Protein AF-A0A970BJK3-F1 (afdb_monomer)

Radius of gyration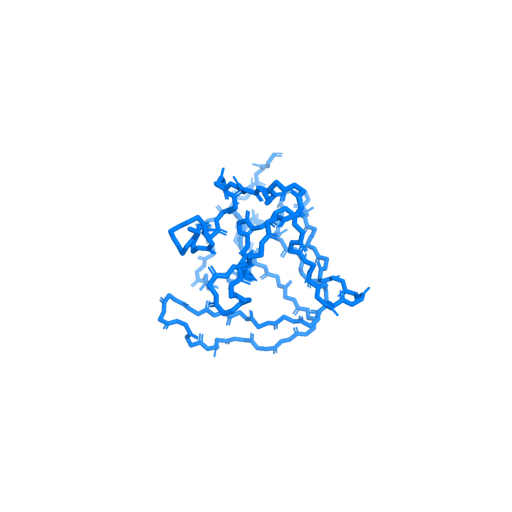: 17.89 Å; Cα contacts (8 Å, |Δi|>4): 162; chains: 1; bounding box: 42×27×41 Å

Sequence (100 aa):
MRTIDKCPTGALKYQLAEGSSIDPSLAGGIGSIHYRIENPNPAKIRAIRNGPLLIEGDVHILDFSGEVIKETSRAVLCRCGKSSNQPFCDGAHARNNWKE

Structure (mmCIF, N/CA/C/O backbone):
data_AF-A0A970BJK3-F1
#
_entry.id   AF-A0A970BJK3-F1
#
loop_
_atom_site.group_PDB
_atom_site.id
_atom_site.type_symbol
_atom_site.label_atom_id
_atom_site.label_alt_id
_atom_site.label_comp_id
_atom_site.label_asym_id
_atom_site.label_entity_id
_atom_site.label_seq_id
_atom_site.pdbx_PDB_ins_code
_atom_site.Cartn_x
_atom_site.Cartn_y
_atom_site.Cartn_z
_atom_site.occupancy
_atom_site.B_iso_or_equiv
_atom_site.auth_seq_id
_atom_site.auth_comp_id
_atom_site.auth_asym_id
_atom_site.auth_atom_id
_atom_site.pdbx_PDB_model_num
ATOM 1 N N . MET A 1 1 ? -27.007 1.483 9.978 1.00 62.03 1 MET A N 1
ATOM 2 C CA . MET A 1 1 ? -25.547 1.369 10.183 1.00 62.03 1 MET A CA 1
ATOM 3 C C . MET A 1 1 ? -24.860 0.375 9.251 1.00 62.03 1 MET A C 1
ATOM 5 O O . MET A 1 1 ? -23.915 0.797 8.609 1.00 62.03 1 MET A O 1
ATOM 9 N N . ARG A 1 2 ? -25.340 -0.871 9.065 1.00 73.00 2 ARG A N 1
ATOM 10 C CA . ARG A 1 2 ? -24.659 -1.905 8.238 1.00 73.00 2 ARG A CA 1
ATOM 11 C C . ARG A 1 2 ? -24.086 -1.445 6.883 1.00 73.00 2 ARG A C 1
ATOM 13 O O . ARG A 1 2 ? -22.988 -1.857 6.536 1.00 73.00 2 ARG A O 1
ATOM 20 N N . THR A 1 3 ? -24.800 -0.622 6.112 1.00 78.25 3 THR A N 1
ATOM 21 C CA . THR A 1 3 ? -24.294 -0.090 4.827 1.00 78.25 3 THR A CA 1
ATOM 22 C C . THR A 1 3 ? -23.142 0.901 5.016 1.00 78.25 3 THR A C 1
ATOM 24 O O . THR A 1 3 ? -22.193 0.894 4.242 1.00 78.25 3 THR A O 1
ATOM 27 N N . ILE A 1 4 ? -23.212 1.726 6.062 1.00 81.00 4 ILE A N 1
ATOM 28 C CA . ILE A 1 4 ? -22.188 2.715 6.425 1.00 81.00 4 ILE A CA 1
ATOM 29 C C . ILE A 1 4 ? -20.941 1.998 6.968 1.00 81.00 4 ILE A C 1
ATOM 31 O O . ILE A 1 4 ? -19.830 2.292 6.545 1.00 81.00 4 ILE A O 1
ATOM 35 N N . ASP A 1 5 ? -21.129 0.981 7.813 1.00 80.19 5 ASP A N 1
ATOM 36 C CA . ASP A 1 5 ? -20.051 0.175 8.408 1.00 80.19 5 ASP A CA 1
ATOM 37 C C . ASP A 1 5 ? -19.270 -0.684 7.412 1.00 80.19 5 ASP A C 1
ATOM 39 O O . ASP A 1 5 ? -18.113 -1.016 7.658 1.00 80.19 5 ASP A O 1
ATOM 43 N N . LYS A 1 6 ? -19.895 -1.039 6.286 1.00 77.88 6 LYS A N 1
ATOM 44 C CA . LYS A 1 6 ? -19.269 -1.800 5.197 1.00 77.88 6 LYS A CA 1
ATOM 45 C C . LYS A 1 6 ? -18.546 -0.920 4.181 1.00 77.88 6 LYS A C 1
ATOM 47 O O . LYS A 1 6 ? -18.013 -1.450 3.213 1.00 77.88 6 LYS A O 1
ATOM 52 N N . CYS A 1 7 ? -18.547 0.402 4.354 1.00 77.56 7 CYS A N 1
ATOM 53 C CA . CYS A 1 7 ? -17.834 1.309 3.465 1.00 77.56 7 CYS A CA 1
ATOM 54 C C . CYS A 1 7 ? -16.312 1.134 3.662 1.00 77.56 7 CYS A C 1
ATOM 56 O O . CYS A 1 7 ? -15.788 1.568 4.688 1.00 77.56 7 CYS A O 1
ATOM 58 N N . PRO A 1 8 ? -15.573 0.542 2.701 1.00 69.38 8 PRO A N 1
ATOM 59 C CA . PRO A 1 8 ? -14.163 0.184 2.894 1.00 69.38 8 PRO A CA 1
ATOM 60 C C . PRO A 1 8 ? -13.247 1.411 2.973 1.00 69.38 8 PRO A C 1
ATOM 62 O O . PRO A 1 8 ? -12.150 1.344 3.516 1.00 69.38 8 PRO A O 1
ATOM 65 N N . THR A 1 9 ? -13.702 2.546 2.439 1.00 78.19 9 THR A N 1
ATOM 66 C CA . THR A 1 9 ? -12.968 3.815 2.449 1.00 78.19 9 THR A CA 1
ATOM 67 C C . THR A 1 9 ? -13.252 4.656 3.693 1.00 78.19 9 THR A C 1
ATOM 69 O O . THR A 1 9 ? -12.584 5.665 3.905 1.00 78.19 9 THR A O 1
ATOM 72 N N . GLY A 1 10 ? -14.267 4.296 4.490 1.00 71.88 10 GLY A N 1
ATOM 73 C CA . GLY A 1 10 ? -14.752 5.127 5.594 1.00 71.88 10 GLY A CA 1
ATOM 74 C C . GLY A 1 10 ? -15.330 6.479 5.150 1.00 71.88 10 GLY A C 1
ATOM 75 O O . GLY A 1 10 ? -15.387 7.407 5.956 1.00 71.88 10 GLY A O 1
ATOM 76 N N . ALA A 1 11 ? -15.731 6.614 3.877 1.00 83.50 11 ALA A N 1
ATOM 77 C CA . ALA A 1 11 ? -16.309 7.847 3.332 1.00 83.50 11 ALA A CA 1
ATOM 78 C C . ALA A 1 11 ? -17.667 8.194 3.961 1.00 83.50 11 ALA A C 1
ATOM 80 O O . ALA A 1 11 ? -18.030 9.364 4.056 1.00 83.50 11 ALA A O 1
ATOM 81 N N . LEU A 1 12 ? -18.408 7.179 4.407 1.00 84.12 12 LEU A N 1
ATOM 82 C CA . LEU A 1 12 ? -19.640 7.346 5.167 1.00 84.12 12 LEU A CA 1
ATOM 83 C C . LEU A 1 12 ? -19.339 7.106 6.647 1.00 84.12 12 LEU A C 1
ATOM 85 O O . LEU A 1 12 ? -18.768 6.072 6.996 1.00 84.12 12 LEU A O 1
ATOM 89 N N . LYS A 1 13 ? -19.742 8.046 7.509 1.00 82.81 13 LYS A N 1
ATOM 90 C CA . LYS A 1 13 ? -19.552 7.960 8.963 1.00 82.81 13 LYS A CA 1
ATOM 91 C C . LYS A 1 13 ? -20.821 8.318 9.727 1.00 82.81 13 LYS A C 1
ATOM 93 O O . LYS A 1 13 ? -21.658 9.056 9.211 1.00 82.81 13 LYS A O 1
ATOM 98 N N . TYR A 1 14 ? -20.953 7.822 10.955 1.00 85.00 14 TYR A N 1
ATOM 99 C CA . TYR A 1 14 ? -22.044 8.188 11.862 1.00 85.00 14 TYR A CA 1
ATOM 100 C C . TYR A 1 14 ? -21.584 8.283 13.323 1.00 85.00 14 TYR A C 1
ATOM 102 O O . TYR A 1 14 ? -20.616 7.642 13.737 1.00 85.00 14 TYR A O 1
ATOM 110 N N . GLN A 1 15 ? -22.336 9.054 14.107 1.00 83.44 15 GLN A N 1
ATOM 111 C CA . GLN A 1 15 ? -22.264 9.113 15.565 1.00 83.44 15 GLN A CA 1
ATOM 112 C C . GLN A 1 15 ? -23.649 8.808 16.143 1.00 83.44 15 GLN A C 1
ATOM 114 O O . GLN A 1 15 ? -24.663 9.188 15.557 1.00 83.44 15 GLN A O 1
ATOM 119 N N . LEU A 1 16 ? -23.696 8.112 17.277 1.00 82.81 16 LEU A N 1
ATOM 120 C CA . LEU A 1 16 ? -24.935 7.909 18.025 1.00 82.81 16 LEU A CA 1
ATOM 121 C C . LEU A 1 16 ? -25.220 9.143 18.883 1.00 82.81 16 LEU A C 1
ATOM 123 O O . LEU A 1 16 ? -24.314 9.661 19.535 1.00 82.81 16 LEU A O 1
ATOM 127 N N . ALA A 1 17 ? -26.472 9.601 18.885 1.00 85.06 17 ALA A N 1
ATOM 128 C CA . ALA A 1 17 ? -26.898 10.660 19.789 1.00 85.06 17 ALA A CA 1
ATOM 129 C C . ALA A 1 17 ? -26.800 10.189 21.248 1.00 85.06 17 ALA A C 1
ATOM 131 O O . ALA A 1 17 ? -26.940 8.999 21.543 1.00 85.06 17 ALA A O 1
ATOM 132 N N . 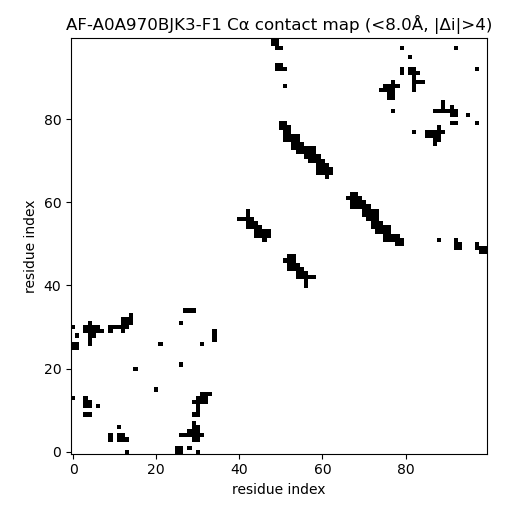GLU A 1 18 ? -26.579 11.130 22.158 1.00 83.56 18 GLU A N 1
ATOM 133 C CA . GLU A 1 18 ? -26.451 10.850 23.586 1.00 83.56 18 GLU A CA 1
ATOM 134 C C . GLU A 1 18 ? -27.692 10.109 24.119 1.00 83.56 18 GLU A C 1
ATOM 136 O O . GLU A 1 18 ? -28.826 10.430 23.764 1.00 83.56 18 GLU A O 1
ATOM 141 N N . GLY A 1 19 ? -27.476 9.050 24.904 1.00 84.62 19 GLY A N 1
ATOM 142 C CA . GLY A 1 19 ? -28.545 8.176 25.404 1.00 84.62 19 GLY A CA 1
ATOM 143 C C . GLY A 1 19 ? -29.076 7.133 24.409 1.00 84.62 19 GLY A C 1
ATOM 144 O O . GLY A 1 19 ? -29.896 6.300 24.792 1.00 84.62 19 GLY A O 1
ATOM 145 N N . SER A 1 20 ? -28.605 7.119 23.159 1.00 81.88 20 SER A N 1
ATOM 146 C CA . SER A 1 20 ? -28.967 6.070 22.197 1.00 81.88 20 SER A CA 1
ATOM 147 C C . SER A 1 20 ? -28.210 4.775 22.493 1.00 81.88 20 SER A C 1
ATOM 149 O O . SER A 1 20 ? -26.995 4.791 22.686 1.00 81.88 20 SER A O 1
ATOM 151 N N . SER A 1 21 ? -28.904 3.639 22.458 1.00 78.44 21 SER A N 1
ATOM 152 C CA . SER A 1 21 ? -28.297 2.309 22.505 1.00 78.44 21 SER A CA 1
ATOM 153 C C . SER A 1 21 ? -28.537 1.571 21.190 1.00 78.44 21 SER A C 1
ATOM 155 O O . SER A 1 21 ? -29.576 1.713 20.545 1.00 78.44 21 SER A O 1
ATOM 157 N N . ILE A 1 22 ? -27.546 0.797 20.760 1.00 73.75 22 ILE A N 1
ATOM 158 C CA . ILE A 1 22 ? -27.641 -0.070 19.589 1.00 73.75 22 ILE A CA 1
ATOM 159 C C . ILE A 1 22 ? -26.956 -1.391 19.906 1.00 73.75 22 ILE A C 1
ATOM 161 O O . ILE A 1 22 ? -26.003 -1.425 20.683 1.00 73.75 22 ILE A O 1
ATOM 165 N N . ASP A 1 23 ? -27.443 -2.469 19.301 1.00 77.31 23 ASP A N 1
ATOM 166 C CA . ASP A 1 23 ? -26.775 -3.764 19.347 1.00 77.31 23 ASP A CA 1
ATOM 167 C C . ASP A 1 23 ? -25.345 -3.627 18.774 1.00 77.31 23 ASP A C 1
ATOM 169 O O . ASP A 1 23 ? -25.197 -3.269 17.598 1.00 77.31 23 ASP A O 1
ATOM 173 N N . PRO A 1 24 ? -24.287 -3.902 19.565 1.00 69.12 24 PRO A N 1
ATOM 174 C CA . PRO A 1 24 ? -22.899 -3.801 19.114 1.00 69.12 24 PRO A CA 1
ATOM 175 C C . PRO A 1 24 ? -22.593 -4.651 17.874 1.00 69.12 24 PRO A C 1
ATOM 177 O O . PRO A 1 24 ? -21.758 -4.263 17.058 1.00 69.12 24 PRO A O 1
ATOM 180 N N . SER A 1 25 ? -23.311 -5.764 17.672 1.00 72.44 25 SER A N 1
ATOM 181 C CA . SER A 1 25 ? -23.168 -6.617 16.483 1.00 72.44 25 SER A CA 1
ATOM 182 C C . SER A 1 25 ? -23.627 -5.933 15.184 1.00 72.44 25 S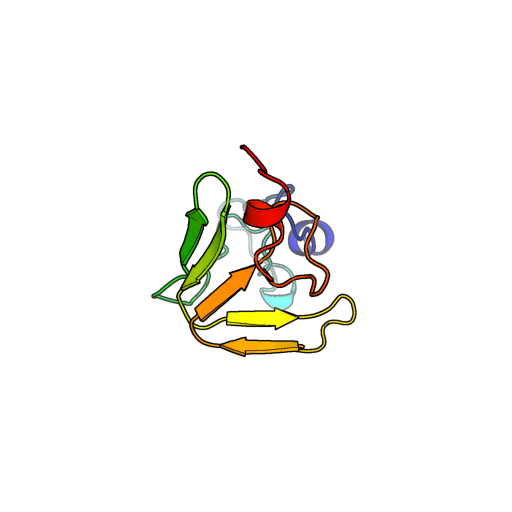ER A C 1
ATOM 184 O O . SER A 1 25 ? -23.317 -6.392 14.082 1.00 72.44 25 SER A O 1
ATOM 186 N N . LEU A 1 26 ? -24.358 -4.819 15.295 1.00 70.88 26 LEU A N 1
ATOM 187 C CA . LEU A 1 26 ? -24.889 -4.038 14.179 1.00 70.88 26 LEU A CA 1
ATOM 188 C C . LEU A 1 26 ? -24.160 -2.702 13.959 1.00 70.88 26 LEU A C 1
ATOM 190 O O . LEU A 1 26 ? -24.522 -2.002 13.008 1.00 70.88 26 LEU A O 1
ATOM 194 N N . ALA A 1 27 ? -23.203 -2.339 14.827 1.00 66.31 27 ALA A N 1
ATOM 195 C CA . ALA A 1 27 ? -22.703 -0.965 14.953 1.00 66.31 27 ALA A CA 1
ATOM 196 C C . ALA A 1 27 ? -21.239 -0.839 15.439 1.00 66.31 27 ALA A C 1
ATOM 198 O O . ALA A 1 27 ? -20.921 0.046 16.238 1.00 66.31 27 ALA A O 1
ATOM 199 N N . GLY A 1 28 ? -20.350 -1.712 14.961 1.00 69.12 28 GLY A N 1
ATOM 200 C CA . GLY A 1 28 ? -18.923 -1.739 15.326 1.00 69.12 28 GLY A CA 1
ATOM 201 C C . GLY A 1 28 ? -17.954 -1.635 14.144 1.00 69.12 28 GLY A C 1
ATOM 202 O O . GLY A 1 28 ? -16.790 -1.996 14.285 1.00 69.12 28 GLY A O 1
ATOM 203 N N . GLY A 1 29 ? -18.425 -1.217 12.967 1.00 71.69 29 GLY A N 1
ATOM 204 C CA . GLY A 1 29 ? -17.603 -1.169 11.758 1.00 71.69 29 GLY A CA 1
ATOM 205 C C . GLY A 1 29 ? -16.838 0.140 11.572 1.00 71.69 29 GLY A C 1
ATOM 206 O O . GLY A 1 29 ? -16.914 1.070 12.374 1.00 71.69 29 GLY A O 1
ATOM 207 N N . ILE A 1 30 ? -16.130 0.220 10.443 1.00 73.19 30 ILE A N 1
ATOM 208 C CA . ILE A 1 30 ? -15.260 1.344 10.045 1.00 73.19 30 ILE A CA 1
ATOM 209 C C . ILE A 1 30 ? -16.023 2.685 9.977 1.00 73.19 30 ILE A C 1
ATOM 211 O O . ILE A 1 30 ? -15.424 3.755 10.084 1.00 73.19 30 ILE A O 1
ATOM 215 N N . GLY A 1 31 ? -17.347 2.639 9.807 1.00 73.75 31 GLY A N 1
ATOM 216 C CA . GLY A 1 31 ? -18.214 3.813 9.712 1.00 73.75 31 GLY A CA 1
ATOM 217 C C . GLY A 1 31 ? -18.526 4.496 11.050 1.00 73.75 31 GLY A C 1
ATOM 218 O O . GLY A 1 31 ? -18.984 5.640 11.058 1.00 73.75 31 GLY A O 1
ATOM 219 N N . SER A 1 32 ? -18.284 3.844 12.187 1.00 77.25 32 SER A N 1
ATOM 220 C CA . SER A 1 32 ? -18.470 4.467 13.500 1.00 77.25 32 SER A CA 1
ATOM 221 C C . SER A 1 32 ? -17.357 5.477 13.784 1.00 77.25 32 SER A C 1
ATOM 223 O O . SER A 1 32 ? -16.175 5.146 13.700 1.00 77.25 32 SER A O 1
ATOM 225 N N . ILE A 1 33 ? -17.697 6.704 14.202 1.00 67.31 33 ILE A N 1
ATOM 226 C CA . ILE A 1 33 ? -16.672 7.676 14.635 1.00 67.31 33 ILE A CA 1
ATOM 227 C C . ILE A 1 33 ? -15.905 7.230 15.893 1.00 67.31 33 ILE A C 1
ATOM 229 O O . ILE A 1 33 ? -14.828 7.748 16.177 1.00 67.31 33 ILE A O 1
ATOM 233 N N . HIS A 1 34 ? -16.462 6.279 16.646 1.00 66.94 34 HIS A N 1
ATOM 234 C CA . HIS A 1 34 ? -15.851 5.699 17.839 1.00 66.94 34 HIS A CA 1
ATOM 235 C C . HIS A 1 34 ? -15.156 4.365 17.548 1.00 66.94 34 HIS A C 1
ATOM 237 O O . HIS A 1 34 ? -14.704 3.709 18.484 1.00 66.94 34 HIS A O 1
ATOM 243 N N . TYR A 1 35 ? -15.049 3.963 16.276 1.00 65.31 35 TYR A N 1
ATOM 244 C CA . TYR A 1 35 ? -14.273 2.797 15.873 1.00 65.31 35 TYR A CA 1
ATOM 245 C C . TYR A 1 35 ? -12.813 2.969 16.318 1.00 65.31 35 TYR A C 1
ATOM 247 O O . TYR A 1 35 ? -12.063 3.776 15.764 1.00 65.31 35 TYR A O 1
ATOM 255 N N . ARG A 1 36 ? -12.411 2.225 17.354 1.00 61.22 36 ARG A N 1
ATOM 256 C CA . ARG A 1 36 ? -11.013 2.093 17.767 1.00 61.22 36 ARG A CA 1
ATOM 257 C C . ARG A 1 36 ? -10.476 0.798 17.192 1.00 61.22 36 ARG A C 1
ATOM 259 O O . ARG A 1 36 ? -10.986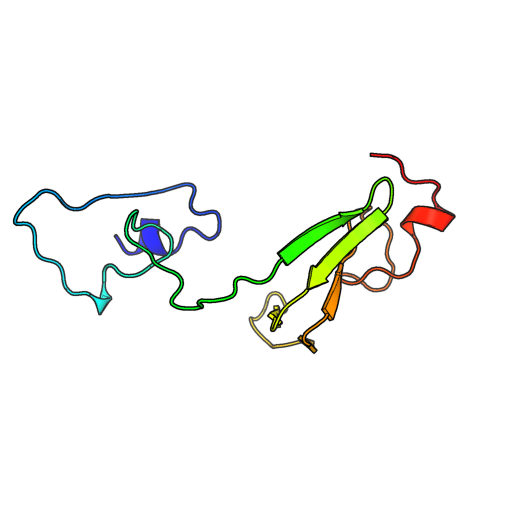 -0.273 17.493 1.00 61.22 36 ARG A O 1
ATOM 266 N N . ILE A 1 37 ? -9.407 0.907 16.414 1.00 59.12 37 ILE A N 1
ATOM 267 C CA . ILE A 1 37 ? -8.556 -0.243 16.134 1.00 59.12 37 ILE A CA 1
ATOM 268 C C . ILE A 1 37 ? -7.896 -0.594 17.470 1.00 59.12 37 ILE A C 1
ATOM 270 O O . ILE A 1 37 ? -7.118 0.201 17.990 1.00 59.12 37 ILE A O 1
ATOM 274 N N . GLU A 1 38 ? -8.220 -1.755 18.041 1.00 58.47 38 GLU A N 1
ATOM 275 C CA . GLU A 1 38 ? -7.691 -2.234 19.333 1.00 58.47 38 GLU A CA 1
ATOM 276 C C . GLU A 1 38 ? -6.176 -2.516 19.321 1.00 58.47 38 GLU A C 1
ATOM 278 O O . GLU A 1 38 ? -5.630 -3.063 20.274 1.00 58.47 38 GLU A O 1
ATOM 283 N N . ASN A 1 39 ? -5.470 -2.143 18.254 1.00 58.28 39 ASN A N 1
ATOM 284 C CA . ASN A 1 39 ? -4.066 -2.457 18.076 1.00 58.28 39 ASN A CA 1
ATOM 285 C C . ASN A 1 39 ? -3.195 -1.276 18.555 1.00 58.28 39 ASN A C 1
ATOM 287 O O . ASN A 1 39 ? -3.175 -0.232 17.895 1.00 58.28 39 ASN A O 1
ATOM 291 N N . PRO A 1 40 ? -2.475 -1.400 19.689 1.00 62.22 40 PRO A N 1
ATOM 292 C CA . PRO A 1 40 ? -1.725 -0.293 20.289 1.00 62.22 40 PRO A CA 1
ATOM 293 C C . PRO A 1 40 ? -0.534 0.169 19.437 1.00 62.22 40 PRO A C 1
ATOM 295 O O . PRO A 1 40 ? -0.036 1.274 19.639 1.00 62.22 40 PRO A O 1
ATOM 298 N N . ASN A 1 41 ? -0.096 -0.644 18.469 1.00 73.25 41 ASN A N 1
ATOM 299 C CA . ASN A 1 41 ? 0.927 -0.285 17.492 1.00 73.25 41 ASN A CA 1
ATOM 300 C C . ASN A 1 41 ? 0.364 -0.411 16.069 1.00 73.25 41 ASN A C 1
ATOM 302 O O . ASN A 1 41 ? 0.384 -1.504 15.501 1.00 73.25 41 ASN A O 1
ATOM 306 N N . PRO A 1 42 ? -0.136 0.680 15.464 1.00 80.06 42 PRO A N 1
ATOM 307 C CA . PRO A 1 42 ? -0.614 0.632 14.091 1.00 80.06 42 PRO A CA 1
ATOM 308 C C . PRO A 1 42 ? 0.541 0.343 13.126 1.00 80.06 42 PRO A C 1
ATOM 310 O O . PRO A 1 42 ? 1.647 0.873 13.283 1.00 80.06 42 PRO A O 1
ATOM 313 N N . ALA A 1 43 ? 0.264 -0.449 12.087 1.00 89.62 43 ALA A N 1
ATOM 314 C CA . ALA A 1 43 ? 1.184 -0.603 10.969 1.00 89.62 43 ALA A CA 1
ATOM 315 C C . ALA A 1 43 ? 1.467 0.769 10.336 1.00 89.62 43 ALA A C 1
ATOM 317 O O . ALA A 1 43 ? 0.566 1.584 10.119 1.00 89.62 43 ALA A O 1
ATOM 318 N N . LYS A 1 44 ? 2.738 1.038 10.044 1.00 93.94 44 LYS A N 1
ATOM 319 C CA . LYS A 1 44 ? 3.197 2.281 9.425 1.00 93.94 44 LYS A CA 1
ATOM 320 C C . LYS A 1 44 ? 3.329 2.063 7.929 1.00 93.94 44 LYS A C 1
ATOM 322 O O . LYS A 1 44 ? 3.999 1.132 7.495 1.00 93.94 44 LYS A O 1
ATOM 327 N N . ILE A 1 45 ? 2.734 2.954 7.144 1.00 97.00 45 ILE A N 1
ATOM 328 C CA . ILE A 1 45 ? 2.872 2.966 5.687 1.00 97.00 45 ILE A CA 1
ATOM 329 C C . ILE A 1 45 ? 3.579 4.260 5.291 1.00 97.00 45 ILE A C 1
ATOM 331 O O . ILE A 1 45 ? 3.123 5.352 5.624 1.00 97.00 45 ILE A O 1
ATOM 335 N N . ARG A 1 46 ? 4.702 4.148 4.579 1.00 97.38 46 ARG A N 1
ATOM 336 C CA . ARG A 1 46 ? 5.496 5.282 4.092 1.00 97.38 46 ARG A CA 1
ATOM 337 C C . ARG A 1 46 ? 5.622 5.226 2.577 1.00 97.38 46 ARG A C 1
ATOM 339 O O . ARG A 1 46 ? 6.135 4.253 2.029 1.00 97.38 46 ARG A O 1
ATOM 346 N N . ALA A 1 47 ? 5.225 6.300 1.903 1.00 97.94 47 ALA A N 1
ATOM 347 C CA . ALA A 1 47 ? 5.553 6.503 0.499 1.00 97.94 47 ALA A CA 1
ATOM 348 C C . ALA A 1 47 ? 7.026 6.914 0.367 1.00 97.94 47 ALA A C 1
ATOM 350 O O . ALA A 1 47 ? 7.471 7.887 0.977 1.00 97.94 47 ALA A O 1
ATOM 351 N N . ILE A 1 48 ? 7.796 6.166 -0.419 1.00 97.69 48 ILE A N 1
ATOM 352 C CA . ILE A 1 48 ? 9.170 6.536 -0.767 1.00 97.69 48 ILE A CA 1
ATOM 353 C C . ILE A 1 48 ? 9.116 7.438 -2.004 1.00 97.69 48 ILE A C 1
ATOM 355 O O . ILE A 1 48 ? 8.466 7.079 -2.987 1.00 97.69 48 ILE A O 1
ATOM 359 N N . ARG A 1 49 ? 9.805 8.591 -1.977 1.00 97.75 49 ARG A N 1
ATOM 360 C CA . ARG A 1 49 ? 9.899 9.512 -3.127 1.00 97.75 49 ARG A CA 1
ATOM 361 C C . ARG A 1 49 ? 10.360 8.750 -4.372 1.00 97.75 49 ARG A C 1
ATOM 363 O O . ARG A 1 49 ? 11.396 8.090 -4.324 1.00 97.75 49 ARG A O 1
ATOM 370 N N . ASN A 1 50 ? 9.613 8.863 -5.475 1.00 97.44 50 ASN A N 1
ATOM 371 C CA . ASN A 1 50 ? 9.856 8.125 -6.726 1.00 97.44 50 ASN A CA 1
ATOM 372 C C . ASN A 1 50 ? 9.903 6.591 -6.550 1.00 97.44 50 ASN A C 1
ATOM 374 O O . ASN A 1 50 ? 10.521 5.888 -7.347 1.00 97.44 50 ASN A O 1
ATOM 378 N N . GLY A 1 51 ? 9.283 6.064 -5.494 1.00 97.25 51 GLY A N 1
ATOM 379 C CA . GLY A 1 51 ? 9.405 4.672 -5.079 1.00 97.25 51 GLY A CA 1
ATOM 380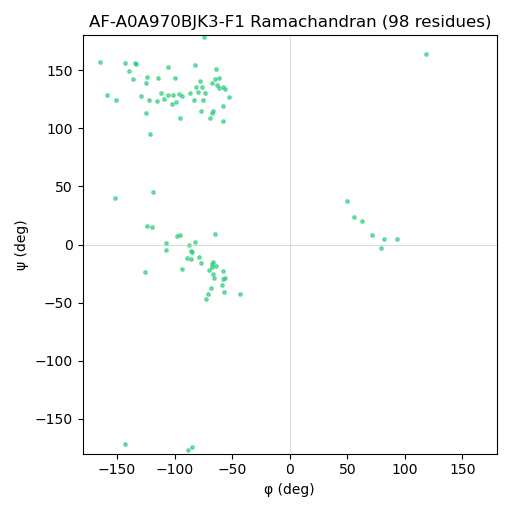 C C . GLY A 1 51 ? 8.116 4.054 -4.520 1.00 97.25 51 GLY A C 1
ATOM 381 O O . GLY A 1 51 ? 7.027 4.630 -4.613 1.00 97.25 51 GLY A O 1
ATOM 382 N N . PRO A 1 52 ? 8.223 2.838 -3.963 1.00 98.38 52 PRO A N 1
ATOM 383 C CA . PRO A 1 52 ? 7.079 2.050 -3.508 1.00 98.38 52 PRO A CA 1
ATOM 384 C C . PRO A 1 52 ? 6.464 2.573 -2.202 1.00 98.38 52 PRO A C 1
ATOM 386 O O . PRO A 1 52 ? 6.952 3.533 -1.598 1.00 98.38 52 PRO A O 1
ATOM 389 N N . LEU A 1 53 ? 5.396 1.908 -1.755 1.00 98.38 53 LEU A N 1
ATOM 390 C CA . LEU A 1 53 ? 4.944 1.984 -0.365 1.00 98.38 53 LEU A CA 1
ATOM 391 C C . LEU A 1 53 ? 5.757 0.999 0.469 1.00 98.38 53 LEU A C 1
ATOM 393 O O . LEU A 1 53 ? 5.773 -0.190 0.163 1.00 98.38 53 LEU A O 1
ATOM 397 N N . LEU A 1 54 ? 6.406 1.482 1.520 1.00 98.00 54 LEU A N 1
ATOM 398 C CA . LEU A 1 54 ? 6.996 0.644 2.553 1.00 98.00 54 LEU A CA 1
ATOM 399 C C . LEU A 1 54 ? 5.990 0.477 3.688 1.00 98.00 54 LEU A C 1
ATOM 401 O O . LEU A 1 54 ? 5.498 1.470 4.217 1.00 98.00 54 LEU A O 1
ATOM 405 N N . ILE A 1 55 ? 5.726 -0.768 4.063 1.00 97.25 55 ILE A N 1
ATOM 406 C CA . ILE A 1 55 ? 4.855 -1.144 5.172 1.00 97.25 55 ILE A CA 1
ATOM 407 C C . ILE A 1 55 ? 5.720 -1.756 6.272 1.00 97.25 55 ILE A C 1
ATOM 409 O O . ILE A 1 55 ? 6.533 -2.639 5.990 1.00 97.25 55 ILE A O 1
ATOM 413 N N . GLU A 1 56 ? 5.550 -1.279 7.502 1.00 95.62 56 GLU A N 1
ATOM 414 C CA . GLU A 1 56 ? 6.258 -1.734 8.701 1.00 95.62 56 GLU A CA 1
ATOM 415 C C . GLU A 1 56 ? 5.239 -2.037 9.812 1.00 95.62 56 GLU A C 1
ATOM 417 O O . GLU A 1 56 ? 4.413 -1.185 10.139 1.00 95.62 56 GLU A O 1
ATOM 422 N N . GLY A 1 57 ? 5.309 -3.230 10.400 1.00 92.25 57 GLY A N 1
ATOM 423 C CA . GLY A 1 57 ? 4.348 -3.747 11.380 1.00 92.25 57 GLY A CA 1
ATOM 424 C C . GLY A 1 57 ? 3.651 -5.012 10.879 1.00 92.25 57 GLY A C 1
ATOM 425 O O . GLY A 1 57 ? 3.718 -5.322 9.690 1.00 92.25 57 GLY A O 1
ATOM 426 N N . ASP A 1 58 ? 3.008 -5.746 11.787 1.00 91.19 58 ASP A N 1
ATOM 427 C CA . ASP A 1 58 ? 2.340 -7.009 11.461 1.00 91.19 58 ASP A CA 1
ATOM 428 C C . ASP A 1 58 ? 1.137 -6.766 10.547 1.00 91.19 58 ASP A C 1
ATOM 430 O O . ASP A 1 58 ? 0.168 -6.099 10.921 1.00 91.19 58 ASP A O 1
ATOM 434 N N . VAL A 1 59 ? 1.228 -7.281 9.319 1.00 92.69 59 VAL A N 1
ATOM 435 C CA . VAL A 1 59 ? 0.205 -7.116 8.288 1.00 92.69 59 VAL A CA 1
ATOM 436 C C . VAL A 1 59 ? -0.073 -8.421 7.555 1.00 92.69 59 VAL A C 1
ATOM 438 O O . VAL A 1 59 ? 0.834 -9.196 7.238 1.00 92.69 59 VAL A O 1
ATOM 441 N N . HIS A 1 60 ? -1.348 -8.624 7.230 1.00 94.00 60 HIS A N 1
ATOM 442 C CA . HIS A 1 60 ? -1.799 -9.637 6.285 1.00 94.00 60 HIS A CA 1
ATOM 443 C C . HIS A 1 60 ? -2.197 -8.928 4.993 1.00 94.00 60 HIS A C 1
ATOM 445 O O . HIS A 1 60 ? -2.957 -7.958 5.010 1.00 94.00 60 HIS A O 1
ATOM 451 N N . ILE A 1 61 ? -1.665 -9.393 3.870 1.00 94.94 61 ILE A N 1
ATOM 452 C CA . ILE A 1 61 ? -2.013 -8.911 2.536 1.00 94.94 61 ILE A CA 1
ATOM 453 C C . ILE A 1 61 ? -2.942 -9.951 1.932 1.00 94.94 61 ILE A C 1
ATOM 455 O O . ILE A 1 61 ? -2.563 -11.116 1.813 1.00 94.94 61 ILE A O 1
ATOM 459 N N . LEU A 1 62 ? -4.147 -9.516 1.580 1.00 94.44 62 LEU A N 1
ATOM 460 C CA . LEU A 1 62 ? -5.199 -10.359 1.033 1.00 94.44 62 LEU A CA 1
ATOM 461 C C . LEU A 1 62 ? -5.343 -10.098 -0.470 1.00 94.44 62 LEU A C 1
ATOM 463 O O . LEU A 1 62 ? -5.042 -8.998 -0.945 1.00 94.44 62 LEU A O 1
ATOM 467 N N . ASP A 1 63 ? -5.814 -11.093 -1.211 1.00 90.00 63 ASP A N 1
ATOM 468 C CA . ASP A 1 63 ? -6.289 -10.898 -2.579 1.00 90.00 63 ASP A CA 1
ATOM 469 C C . ASP A 1 63 ? -7.760 -10.434 -2.625 1.00 90.00 63 ASP A C 1
ATOM 471 O O . ASP A 1 63 ? -8.388 -10.142 -1.606 1.00 90.00 63 ASP A O 1
ATOM 475 N N . PHE A 1 64 ? -8.323 -10.337 -3.833 1.00 89.12 64 PHE A N 1
ATOM 476 C CA . PHE A 1 64 ? -9.709 -9.903 -4.040 1.00 89.12 64 PHE A CA 1
ATOM 477 C C . PHE A 1 64 ? -10.757 -10.898 -3.516 1.00 89.12 64 PHE A C 1
ATOM 479 O O . PHE A 1 64 ? -11.911 -10.512 -3.335 1.00 89.12 64 PHE A O 1
ATOM 486 N N . SER A 1 65 ? -10.383 -12.163 -3.311 1.00 91.38 65 SER A N 1
ATOM 487 C CA . SER A 1 65 ? -11.256 -13.194 -2.746 1.00 91.38 65 SER A CA 1
ATOM 488 C C . SER A 1 65 ? -11.242 -13.195 -1.214 1.00 91.38 65 SER A C 1
ATOM 490 O O . SER A 1 65 ? -12.138 -13.765 -0.597 1.00 91.38 65 SER A O 1
ATOM 492 N N . GLY A 1 66 ? -10.287 -12.482 -0.607 1.00 86.06 66 GLY A N 1
ATOM 493 C CA . GLY A 1 66 ? -10.082 -12.436 0.838 1.00 86.06 66 GLY A CA 1
ATOM 494 C C . GLY A 1 66 ? -9.058 -13.455 1.338 1.00 86.06 66 GLY A C 1
ATOM 495 O O . GLY A 1 66 ? -8.841 -13.543 2.544 1.00 86.06 66 GLY A O 1
ATOM 496 N N . GLU A 1 67 ? -8.404 -14.191 0.440 1.00 91.44 67 GLU A N 1
ATOM 497 C CA . GLU A 1 67 ? -7.368 -15.153 0.801 1.00 91.44 67 GLU A CA 1
ATOM 498 C C . GLU A 1 67 ? -6.048 -14.441 1.100 1.00 91.44 67 GLU A C 1
ATOM 500 O O . GLU A 1 67 ? -5.669 -13.470 0.436 1.00 91.44 67 GLU A O 1
ATOM 505 N N . VAL A 1 68 ? -5.327 -14.920 2.114 1.00 93.94 68 VAL A N 1
ATOM 506 C CA . VAL A 1 68 ? -4.055 -14.324 2.527 1.00 93.94 68 VAL A CA 1
ATOM 507 C C . VAL A 1 68 ? -2.948 -14.741 1.561 1.00 93.94 68 VAL A C 1
ATOM 509 O O . VAL A 1 68 ? -2.552 -15.902 1.504 1.00 93.94 68 VAL A O 1
ATOM 512 N N . ILE A 1 69 ? -2.389 -13.770 0.840 1.00 96.19 69 ILE A N 1
ATOM 513 C CA . ILE A 1 69 ? -1.261 -13.989 -0.078 1.00 96.19 69 ILE A CA 1
ATOM 514 C C . ILE A 1 69 ? 0.097 -13.729 0.580 1.00 96.19 69 ILE A C 1
ATOM 516 O O . ILE A 1 69 ? 1.129 -14.192 0.087 1.00 96.19 69 ILE A O 1
ATOM 520 N N . LYS A 1 70 ? 0.133 -12.961 1.680 1.00 95.56 70 LYS A N 1
ATOM 521 C CA . LYS A 1 70 ? 1.366 -12.713 2.436 1.00 95.56 70 LYS A CA 1
ATOM 522 C C . LYS A 1 70 ? 1.090 -12.278 3.872 1.00 95.56 70 LYS A C 1
ATOM 524 O O . LYS A 1 70 ? 0.422 -11.273 4.090 1.00 95.56 70 LYS A O 1
ATOM 529 N N . GLU A 1 71 ? 1.731 -12.951 4.820 1.00 95.75 71 GLU A N 1
ATOM 530 C CA . GLU A 1 71 ? 1.837 -12.529 6.221 1.00 95.75 71 GLU A CA 1
ATOM 531 C C . GLU A 1 71 ? 3.279 -12.102 6.496 1.00 95.75 71 GLU A C 1
ATOM 533 O O . GLU A 1 71 ? 4.228 -12.829 6.180 1.00 95.75 71 GLU A O 1
ATOM 538 N N . THR A 1 72 ? 3.476 -10.881 6.991 1.00 95.25 72 THR A N 1
ATOM 539 C CA . THR A 1 72 ? 4.818 -10.357 7.266 1.00 95.25 72 THR A CA 1
ATOM 540 C C . THR A 1 72 ? 4.772 -9.112 8.147 1.00 95.25 72 THR A C 1
ATOM 542 O O . THR A 1 72 ? 3.790 -8.378 8.146 1.00 95.25 72 THR A O 1
ATOM 545 N N . SER A 1 73 ? 5.874 -8.829 8.841 1.00 94.56 73 SER A N 1
ATOM 546 C CA . SER A 1 73 ? 6.087 -7.571 9.564 1.00 94.56 73 SER A CA 1
ATOM 547 C C . SER A 1 73 ? 6.660 -6.450 8.683 1.00 94.56 73 SER A C 1
ATOM 549 O O . SER A 1 73 ? 6.841 -5.315 9.135 1.00 94.56 73 SER A O 1
ATOM 551 N N . ARG A 1 74 ? 6.999 -6.755 7.419 1.00 96.19 74 ARG A N 1
ATOM 552 C CA . ARG A 1 74 ? 7.552 -5.787 6.468 1.00 96.19 74 ARG A CA 1
ATOM 553 C C . ARG A 1 74 ? 7.202 -6.136 5.025 1.00 96.19 74 ARG A C 1
ATOM 555 O O . ARG A 1 74 ? 7.587 -7.189 4.524 1.00 96.19 74 ARG A O 1
ATOM 562 N N . ALA A 1 75 ? 6.577 -5.201 4.314 1.00 97.19 75 ALA A N 1
ATOM 563 C CA . ALA A 1 75 ? 6.247 -5.359 2.897 1.00 97.19 75 ALA A CA 1
ATOM 564 C C . ALA A 1 75 ? 6.597 -4.112 2.076 1.00 97.19 75 ALA A C 1
ATOM 566 O O . ALA A 1 75 ? 6.660 -2.998 2.593 1.00 97.19 75 ALA A O 1
ATOM 567 N N . VAL A 1 76 ? 6.809 -4.303 0.773 1.00 98.00 76 VA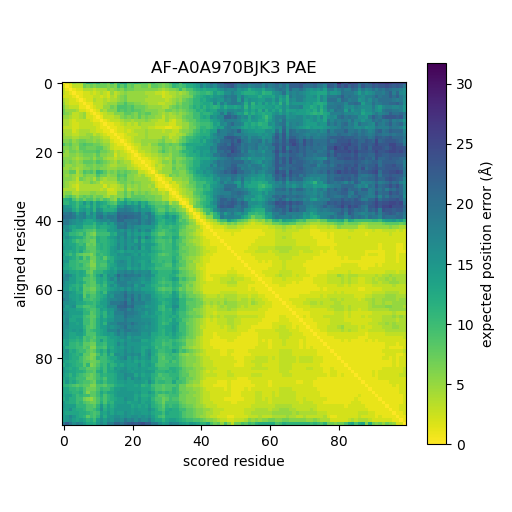L A N 1
ATOM 568 C CA . VAL A 1 76 ? 6.964 -3.213 -0.199 1.00 98.00 76 VAL A CA 1
ATOM 569 C C . VAL A 1 76 ? 5.957 -3.378 -1.328 1.00 98.00 76 VAL A C 1
ATOM 571 O O . VAL A 1 76 ? 6.044 -4.320 -2.116 1.00 98.00 76 VAL A O 1
ATOM 574 N N . LEU A 1 77 ? 4.999 -2.457 -1.414 1.00 98.25 77 LEU A N 1
ATOM 575 C CA . LEU A 1 77 ? 3.933 -2.505 -2.412 1.00 98.25 77 LEU A CA 1
ATOM 576 C C . LEU A 1 77 ? 4.217 -1.575 -3.584 1.00 98.25 77 LEU A C 1
ATOM 578 O O . LEU A 1 77 ? 4.775 -0.482 -3.438 1.00 98.25 77 LEU A O 1
ATOM 582 N N . CYS A 1 78 ? 3.834 -2.029 -4.773 1.00 98.31 78 CYS A N 1
ATOM 583 C CA . CYS A 1 78 ? 3.919 -1.235 -5.979 1.00 98.31 78 CYS A CA 1
ATOM 584 C C . CYS A 1 78 ? 3.014 -0.012 -5.858 1.00 98.31 78 CYS A C 1
ATOM 586 O O . CYS A 1 78 ? 1.867 -0.098 -5.432 1.00 98.31 78 CYS A O 1
ATOM 588 N N . ARG A 1 79 ? 3.546 1.125 -6.300 1.00 97.81 79 ARG A N 1
ATOM 589 C CA . ARG A 1 79 ? 2.813 2.388 -6.380 1.00 97.81 79 ARG A CA 1
ATOM 590 C C . ARG A 1 79 ? 2.837 3.021 -7.767 1.00 97.81 79 ARG A C 1
ATOM 592 O O . ARG A 1 79 ? 1.930 3.754 -8.123 1.00 97.81 79 ARG A O 1
ATOM 599 N N . CYS A 1 80 ? 3.846 2.687 -8.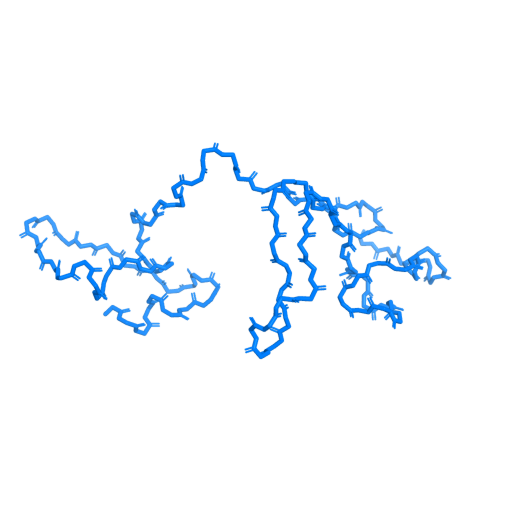571 1.00 97.88 80 CYS A N 1
ATOM 600 C CA . CYS A 1 80 ? 4.008 3.204 -9.933 1.00 97.88 80 CYS A CA 1
ATOM 601 C C . CYS A 1 80 ? 3.116 2.515 -10.985 1.00 97.88 80 CYS A C 1
ATOM 603 O O . CYS A 1 80 ? 3.091 2.946 -12.133 1.00 97.88 80 CYS A O 1
ATOM 605 N N . GLY A 1 81 ? 2.455 1.402 -10.639 1.00 97.38 81 GLY A N 1
ATOM 606 C CA . GLY A 1 81 ? 1.599 0.634 -11.556 1.00 97.38 81 GLY A CA 1
ATOM 607 C C . GLY A 1 81 ? 2.335 -0.155 -12.650 1.00 97.38 81 GLY A C 1
ATOM 608 O O . GLY A 1 81 ? 1.694 -0.680 -13.554 1.00 97.38 81 GLY A O 1
ATOM 609 N N . LYS A 1 82 ? 3.672 -0.236 -12.604 1.00 97.88 82 LYS A N 1
ATOM 610 C CA . LYS A 1 82 ? 4.500 -0.917 -13.623 1.00 97.88 82 LYS A CA 1
ATOM 611 C C . LYS A 1 82 ? 5.119 -2.240 -13.165 1.00 97.88 82 LYS A C 1
ATOM 613 O O . LYS A 1 82 ? 5.880 -2.828 -13.923 1.00 97.88 82 LYS A O 1
ATOM 618 N N . SER A 1 83 ? 4.846 -2.679 -11.934 1.00 98.25 83 SER A N 1
ATOM 619 C CA . SER A 1 83 ? 5.369 -3.958 -11.433 1.00 98.25 83 SER A CA 1
ATOM 620 C C . SER A 1 83 ? 4.744 -5.125 -12.191 1.00 98.25 83 SER A C 1
ATOM 622 O O . SER A 1 83 ? 3.532 -5.121 -12.422 1.00 98.25 83 SER A O 1
ATOM 624 N N . SER A 1 84 ? 5.556 -6.127 -12.523 1.00 98.00 84 SER A N 1
ATOM 625 C CA . SER A 1 84 ? 5.093 -7.416 -13.049 1.00 98.00 84 SER A CA 1
ATOM 626 C C . SER A 1 84 ? 4.705 -8.396 -11.935 1.00 98.00 84 SER A C 1
ATOM 628 O O . SER A 1 84 ? 4.177 -9.463 -12.220 1.00 98.00 84 SER A O 1
ATOM 630 N N . ASN A 1 85 ? 4.951 -8.038 -10.670 1.00 96.50 85 ASN A N 1
ATOM 631 C CA . ASN A 1 85 ? 4.639 -8.840 -9.486 1.00 96.50 85 ASN A CA 1
ATOM 632 C C . ASN A 1 85 ? 3.654 -8.105 -8.561 1.00 96.50 85 ASN A C 1
ATOM 634 O O . ASN A 1 85 ? 3.887 -7.972 -7.361 1.00 96.50 85 ASN A O 1
ATOM 638 N N . GLN A 1 86 ? 2.595 -7.519 -9.122 1.00 96.00 86 GLN A N 1
ATOM 639 C CA . GLN A 1 86 ? 1.597 -6.802 -8.324 1.00 96.00 86 GLN A CA 1
ATOM 640 C C . GLN A 1 86 ? 0.907 -7.745 -7.323 1.00 96.00 86 GLN A C 1
ATOM 642 O O . GLN A 1 86 ? 0.676 -8.905 -7.653 1.00 96.00 86 GLN A O 1
ATOM 647 N N . PRO A 1 87 ? 0.584 -7.269 -6.105 1.00 96.38 87 PRO A N 1
ATOM 648 C CA . PRO A 1 87 ? 0.663 -5.882 -5.625 1.00 96.38 87 PRO A CA 1
ATOM 649 C C . PRO A 1 87 ? 2.059 -5.445 -5.140 1.00 96.38 87 PRO A C 1
ATOM 651 O O . PRO A 1 87 ? 2.229 -4.313 -4.690 1.00 96.38 87 PRO A O 1
ATOM 654 N N . PHE A 1 88 ? 3.075 -6.301 -5.223 1.00 98.19 88 PHE A N 1
ATOM 655 C CA . PHE A 1 88 ? 4.411 -6.044 -4.686 1.00 98.19 88 PHE A CA 1
ATOM 656 C C . PHE A 1 88 ? 5.284 -5.198 -5.615 1.00 98.19 88 PHE A C 1
ATOM 658 O O . PHE A 1 88 ? 5.112 -5.154 -6.834 1.00 98.19 88 PHE A O 1
ATOM 665 N N . CYS A 1 89 ? 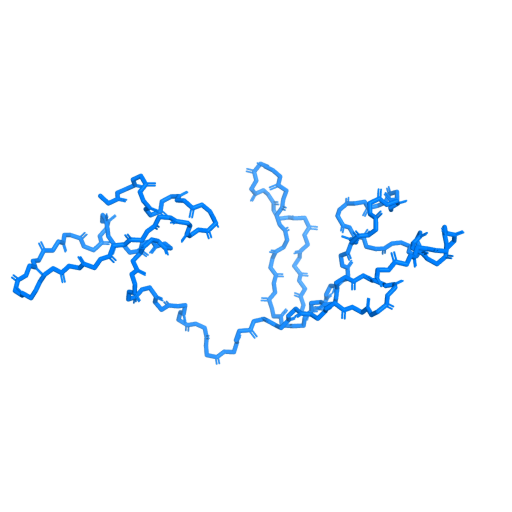6.256 -4.503 -5.030 1.00 98.25 89 CYS A N 1
ATOM 666 C CA . CYS A 1 89 ? 7.280 -3.791 -5.783 1.00 98.25 89 CYS A CA 1
ATOM 667 C C . CYS A 1 89 ? 8.374 -4.751 -6.276 1.00 98.25 89 CYS A C 1
ATOM 669 O O . CYS A 1 89 ? 8.960 -5.484 -5.490 1.00 98.25 89 CYS A O 1
ATOM 671 N N . ASP A 1 90 ? 8.720 -4.660 -7.559 1.00 98.31 90 ASP A N 1
ATOM 672 C CA . ASP A 1 90 ? 9.771 -5.439 -8.235 1.00 98.31 90 ASP A CA 1
ATOM 673 C C . ASP A 1 90 ? 10.885 -4.543 -8.834 1.00 98.31 90 ASP A C 1
ATOM 675 O O . ASP A 1 90 ? 11.647 -4.944 -9.719 1.00 98.31 90 ASP A O 1
ATOM 679 N N . GLY A 1 91 ? 10.928 -3.272 -8.421 1.00 97.81 91 GLY A N 1
ATOM 680 C CA . GLY A 1 91 ? 11.866 -2.269 -8.932 1.00 97.81 91 GLY A CA 1
ATOM 681 C C . GLY A 1 91 ? 11.464 -1.605 -10.256 1.00 97.81 91 GLY A C 1
ATOM 682 O O . GLY A 1 91 ? 12.222 -0.778 -10.762 1.00 97.81 91 GLY A O 1
ATOM 683 N N . ALA A 1 92 ? 10.281 -1.891 -10.816 1.00 98.25 92 ALA A N 1
ATOM 684 C CA . ALA A 1 92 ? 9.846 -1.284 -12.077 1.00 98.25 92 ALA A CA 1
ATOM 685 C C . ALA A 1 92 ? 9.800 0.252 -12.044 1.00 98.25 92 ALA A C 1
ATOM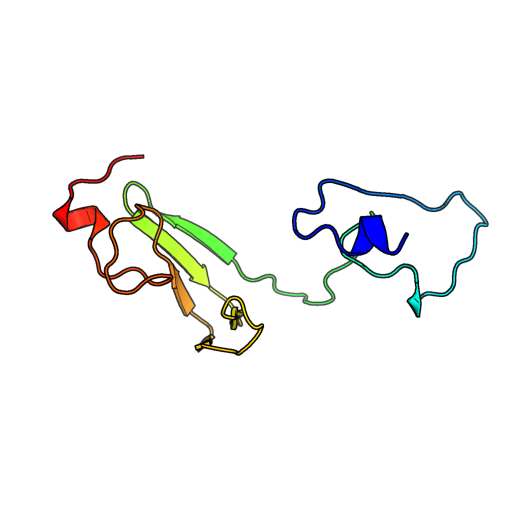 687 O O . ALA A 1 92 ? 10.046 0.878 -13.071 1.00 98.25 92 ALA A O 1
ATOM 688 N N . HIS A 1 93 ? 9.550 0.870 -10.885 1.00 97.88 93 HIS A N 1
ATOM 689 C CA . HIS A 1 93 ? 9.575 2.331 -10.737 1.00 97.88 93 HIS A CA 1
ATOM 690 C C . HIS A 1 93 ? 10.931 2.926 -11.153 1.00 97.88 93 HIS A C 1
ATOM 692 O O . HIS A 1 93 ? 10.966 3.934 -11.853 1.00 97.88 93 HIS A O 1
ATOM 698 N N . ALA A 1 94 ? 12.036 2.268 -10.789 1.00 97.50 94 ALA A N 1
ATOM 699 C CA . ALA A 1 94 ? 13.381 2.708 -11.135 1.00 97.50 94 ALA A CA 1
ATOM 700 C C . ALA A 1 94 ? 13.663 2.483 -12.626 1.00 97.50 94 ALA A C 1
ATOM 702 O O . ALA A 1 94 ? 14.091 3.407 -13.311 1.00 97.50 94 ALA A O 1
ATOM 703 N N . ARG A 1 95 ? 13.337 1.292 -13.156 1.00 97.88 95 ARG A N 1
ATOM 704 C CA . ARG A 1 95 ? 13.514 0.964 -14.587 1.00 97.88 95 ARG A CA 1
ATOM 705 C C . ARG A 1 95 ? 12.744 1.908 -15.516 1.00 97.88 95 ARG A C 1
ATOM 707 O O . ARG A 1 95 ? 13.221 2.221 -16.598 1.00 97.88 95 ARG A O 1
ATOM 714 N N . ASN A 1 96 ? 11.566 2.361 -15.086 1.00 96.31 96 ASN A N 1
ATOM 715 C CA . ASN A 1 96 ? 10.697 3.252 -15.857 1.00 96.31 96 ASN A CA 1
ATOM 716 C C . ASN A 1 96 ? 10.889 4.738 -15.514 1.00 96.31 96 ASN A C 1
ATOM 718 O O . ASN A 1 96 ? 10.098 5.559 -15.969 1.00 96.31 96 ASN A O 1
ATOM 722 N N . ASN A 1 97 ? 11.896 5.096 -14.706 1.00 96.56 97 ASN A N 1
ATOM 723 C CA . ASN A 1 97 ? 12.142 6.475 -14.270 1.00 96.56 97 ASN A CA 1
ATOM 724 C C . ASN A 1 97 ? 10.891 7.173 -13.707 1.00 96.56 97 ASN A C 1
ATOM 726 O O . ASN A 1 97 ? 10.679 8.362 -13.941 1.00 96.56 97 ASN A O 1
ATOM 730 N N . TRP A 1 98 ? 10.052 6.437 -12.976 1.00 97.25 98 TRP A N 1
ATOM 731 C CA . TRP A 1 98 ? 8.807 6.971 -12.436 1.00 97.25 98 TRP A CA 1
ATOM 732 C C . TRP A 1 98 ? 9.089 8.133 -11.478 1.00 97.25 98 TRP A C 1
ATOM 734 O O . TRP A 1 98 ? 9.987 8.051 -10.633 1.00 97.25 98 TRP A O 1
ATOM 744 N N . LYS A 1 99 ? 8.320 9.213 -11.623 1.00 94.88 99 LYS A N 1
ATOM 745 C CA . LYS A 1 99 ? 8.372 10.400 -10.773 1.00 94.88 99 LYS A CA 1
ATOM 746 C C . LYS A 1 99 ? 6.985 10.677 -10.219 1.00 94.88 99 LYS A C 1
ATOM 748 O O . LYS A 1 99 ? 6.001 10.543 -10.944 1.00 94.88 99 LYS A O 1
ATOM 753 N N . GLU A 1 100 ? 6.954 11.039 -8.947 1.00 85.81 100 GLU A N 1
ATOM 754 C CA . GLU A 1 100 ? 5.771 11.520 -8.235 1.00 85.81 100 GLU A CA 1
ATOM 755 C C . GLU A 1 100 ? 5.948 12.988 -7.861 1.00 85.81 100 GLU A C 1
ATOM 757 O O . GLU A 1 100 ? 7.072 13.344 -7.424 1.00 85.81 100 GLU A O 1
#

Nearest PDB structures (foldseek):
  3tbm-assembly1_B  TM=9.457E-01  e=3.087E-06  Ralstonia pseudosolanacearum GMI1000
  5imq-assembly1_g  TM=2.818E-01  e=5.467E+00  Thermus thermophilus HB8

Secondary structure (DSSP, 8-state):
-HHHHT-TT--S-B-PPTT----GGGS-STTBTT-----SSPPEEEEPTTS-EEEEEEEEEE-TTS-EEEEEEEEEE--SS--SSTTB--SHHHHTT---

pLDDT: mean 86.63, std 12.08, range [58.28, 98.38]

Solvent-accessible surface area (backbone atoms only — not comparable to full-atom values): 6205 Å² total; per-residue (Å²): 93,64,74,36,29,63,32,91,82,42,82,40,70,50,80,80,61,90,91,66,84,74,63,61,94,55,65,70,33,65,9,34,78,80,57,70,78,89,55,96,73,72,64,45,77,44,81,40,89,48,46,39,34,42,37,42,40,84,44,75,42,59,51,96,88,64,51,77,77,44,79,42,52,62,50,50,30,47,64,75,82,61,37,93,51,70,70,29,52,70,59,35,33,65,79,66,66,45,78,120

Mean predicted aligned error: 9.19 Å

Foldseek 3Di:
DQVCQPPPVLPAADEDDPPDDDDCVRPAGSRYPPNDPPDPDDWDWDDDFLAWIKTAAFDFDADPVRHTPDTDRIFTADDQPQDPDPRGDPCVSVVVVGGD